Protein AF-A0A915LX62-F1 (afdb_monomer)

Mean predicted aligned error: 12.16 Å

Sequence (156 aa):
PQSHPFCRDCILGLASAAVGEIPLAKGGIGLRCMMTGCDNPILYSEIYKLLPENIQNKLEERMFEESIGMALPNLERCRKCNFAIQMEVDKKTNKVFDCPGCKAHEKKLNEAVVRKCPRCGVQFVKEKGCNHVTCRCGMTQCYLCRQTEIQHDHFC

Secondary structure (DSSP, 8-state):
-------HHHHHHHHHHHHHS--BPTTSSEEEPSSTT---EEEHHHHGGGS-HHHHHHHHHHHHHHHHHHHSTTEEE-TTT--EEE-SS-TTT------TTT-HHHHHHHHHH--B-TTT--B----SS-SEEE-TTS-EEETTT--BS--TT---

Radius of gyration: 25.58 Å; Cα contacts (8 Å, |Δi|>4): 173; chains: 1; bounding box: 57×25×65 Å

Nearest PDB structures (foldseek):
  7m4n-assembly2_B  TM=8.800E-01  e=9.667E-04  Homo sapiens
  7m4m-assembly2_B  TM=5.884E-01  e=2.346E-05  Homo sapiens
  7m4n-assembly1_A  TM=8.694E-01  e=1.101E-03  Homo sapiens
  7m4m-assembly1_A  TM=5.915E-01  e=4.219E-05  Homo sapiens
  7m4o-assembly1_A  TM=8.700E-01  e=1.856E-03  Homo sapiens

pLDDT: mean 84.39, std 7.66, range [55.62, 95.12]

Structure (mmCIF, N/CA/C/O backbone):
data_AF-A0A915LX62-F1
#
_entry.id   AF-A0A915LX62-F1
#
loop_
_atom_site.group_PDB
_atom_site.id
_atom_site.type_symbol
_atom_site.label_atom_id
_atom_site.label_alt_id
_atom_site.label_comp_id
_atom_site.label_asym_id
_atom_site.label_entity_id
_atom_site.label_seq_id
_atom_site.pdbx_PDB_ins_code
_atom_site.Cartn_x
_atom_site.Cartn_y
_atom_site.Cartn_z
_atom_site.occupancy
_atom_site.B_iso_or_equiv
_atom_site.auth_seq_id
_atom_site.auth_comp_id
_atom_site.auth_asym_id
_atom_site.auth_atom_id
_atom_site.pdbx_PDB_model_num
ATOM 1 N N . PRO A 1 1 ? 27.156 -7.750 -26.664 1.00 59.69 1 PRO A N 1
ATOM 2 C CA . PRO A 1 1 ? 25.873 -7.811 -25.917 1.00 59.69 1 PRO A CA 1
ATOM 3 C C . PRO A 1 1 ? 24.919 -8.812 -26.579 1.00 59.69 1 PRO A C 1
ATOM 5 O O . PRO A 1 1 ? 24.707 -8.714 -27.783 1.00 59.69 1 PRO A O 1
ATOM 8 N N . GLN A 1 2 ? 24.405 -9.798 -25.836 1.00 71.62 2 GLN A N 1
ATOM 9 C CA . GLN A 1 2 ? 23.372 -10.695 -26.369 1.00 71.62 2 GLN A CA 1
ATOM 10 C C . GLN A 1 2 ? 22.057 -9.916 -26.501 1.00 71.62 2 GLN A C 1
ATOM 12 O O . GLN A 1 2 ? 21.652 -9.231 -25.562 1.00 71.62 2 GLN A O 1
ATOM 17 N N . SER A 1 3 ? 21.442 -9.973 -27.683 1.00 80.12 3 SER A N 1
ATOM 18 C CA . SER A 1 3 ? 20.138 -9.364 -27.951 1.00 80.12 3 SER A CA 1
ATOM 19 C C . SER A 1 3 ? 19.043 -10.372 -27.615 1.00 80.12 3 SER A C 1
ATOM 21 O O . SER A 1 3 ? 19.075 -11.502 -28.102 1.00 80.12 3 SER A O 1
ATOM 23 N N . HIS A 1 4 ? 18.087 -9.967 -26.781 1.00 87.38 4 HIS A N 1
ATOM 24 C CA . HIS A 1 4 ? 16.933 -10.779 -26.401 1.00 87.38 4 HIS A CA 1
ATOM 25 C C . HIS A 1 4 ? 15.662 -10.122 -26.956 1.00 87.38 4 HIS A C 1
ATOM 27 O O . HIS A 1 4 ? 15.168 -9.167 -26.354 1.00 87.38 4 HIS A O 1
ATOM 33 N N . PRO A 1 5 ? 15.153 -10.565 -28.119 1.00 88.00 5 PRO A N 1
ATOM 34 C CA . PRO A 1 5 ? 13.949 -9.996 -28.708 1.00 88.00 5 PRO A CA 1
ATOM 35 C C . PRO A 1 5 ? 12.699 -10.474 -27.963 1.00 88.00 5 PRO A C 1
ATOM 37 O O . PRO A 1 5 ? 12.568 -11.648 -27.622 1.00 88.00 5 PRO A O 1
ATOM 40 N N . PHE A 1 6 ? 11.748 -9.564 -27.766 1.00 90.69 6 PHE A N 1
ATOM 41 C CA . PHE A 1 6 ? 10.454 -9.849 -27.150 1.00 90.69 6 PHE A CA 1
ATOM 42 C C . PHE A 1 6 ? 9.331 -9.315 -28.034 1.00 90.69 6 PHE A C 1
ATOM 44 O O . PHE A 1 6 ? 9.486 -8.282 -28.685 1.00 90.69 6 PHE A O 1
ATOM 51 N N . CYS A 1 7 ? 8.188 -10.004 -28.061 1.00 92.88 7 CYS A N 1
ATOM 52 C CA . CYS A 1 7 ? 7.030 -9.504 -28.793 1.00 92.88 7 CYS A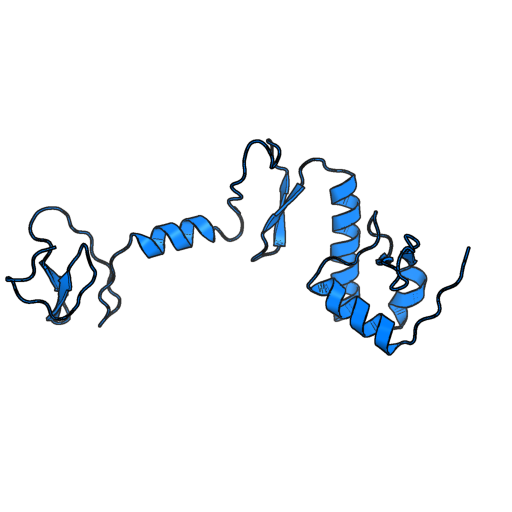 CA 1
ATOM 53 C C . CYS A 1 7 ? 6.385 -8.316 -28.062 1.00 92.88 7 CYS A C 1
ATOM 55 O O . CYS A 1 7 ? 6.577 -8.113 -26.858 1.00 92.88 7 CYS A O 1
ATOM 57 N N . ARG A 1 8 ? 5.574 -7.549 -28.797 1.00 90.12 8 ARG A N 1
ATOM 58 C CA . ARG A 1 8 ? 4.857 -6.383 -28.267 1.00 90.12 8 ARG A CA 1
ATOM 59 C C . ARG A 1 8 ? 4.011 -6.728 -27.041 1.00 90.12 8 ARG A C 1
ATOM 61 O O . ARG A 1 8 ? 4.036 -5.982 -26.068 1.00 90.12 8 ARG A O 1
ATOM 68 N N . ASP A 1 9 ? 3.314 -7.858 -27.070 1.00 91.94 9 ASP A N 1
ATOM 69 C CA . ASP A 1 9 ? 2.417 -8.258 -25.984 1.00 91.94 9 ASP A CA 1
ATOM 70 C C . ASP A 1 9 ? 3.189 -8.634 -24.715 1.00 91.94 9 ASP A C 1
ATOM 72 O O . ASP A 1 9 ? 2.777 -8.264 -23.618 1.00 91.94 9 ASP A O 1
ATOM 76 N N . CYS A 1 10 ? 4.358 -9.269 -24.848 1.00 91.00 10 CYS A N 1
ATOM 77 C CA . CYS A 1 10 ? 5.240 -9.533 -23.711 1.00 91.00 10 CYS A CA 1
ATOM 78 C C . CYS A 1 10 ? 5.770 -8.233 -23.094 1.00 91.00 10 CYS A C 1
ATOM 80 O O . CYS A 1 10 ? 5.777 -8.100 -21.872 1.00 91.00 10 CYS A O 1
ATOM 82 N N . ILE A 1 11 ? 6.172 -7.256 -23.917 1.00 91.19 11 ILE A N 1
ATOM 83 C CA . ILE A 1 11 ? 6.621 -5.943 -23.427 1.00 91.19 11 ILE A CA 1
ATOM 84 C C . ILE A 1 11 ? 5.480 -5.195 -22.732 1.00 91.19 11 ILE A C 1
ATOM 86 O O . ILE A 1 11 ? 5.683 -4.649 -21.651 1.00 91.19 11 ILE A O 1
ATOM 90 N N . LEU A 1 12 ? 4.274 -5.205 -23.305 1.00 89.81 12 LEU A N 1
ATOM 91 C CA . LEU A 1 12 ? 3.092 -4.581 -22.705 1.00 89.81 12 LEU A CA 1
ATOM 92 C C . LEU A 1 12 ? 2.684 -5.250 -21.393 1.00 89.81 12 LEU A C 1
ATOM 94 O O . LEU A 1 12 ? 2.374 -4.554 -20.424 1.00 89.81 12 LEU A O 1
ATOM 98 N N . GLY A 1 13 ? 2.699 -6.582 -21.345 1.00 88.62 13 GLY A N 1
ATOM 99 C CA . GLY A 1 13 ? 2.420 -7.351 -20.136 1.00 88.62 13 GLY A CA 1
ATOM 100 C C . GLY A 1 13 ? 3.433 -7.048 -19.036 1.00 88.62 13 GLY A C 1
ATOM 101 O O . GLY A 1 13 ? 3.041 -6.753 -17.908 1.00 88.62 13 GLY A O 1
ATOM 102 N N . LEU A 1 14 ? 4.724 -7.019 -19.379 1.00 87.81 14 LEU A N 1
ATOM 103 C CA . LEU A 1 14 ? 5.791 -6.669 -18.444 1.00 87.81 14 LEU A CA 1
ATOM 104 C C . LEU A 1 14 ? 5.667 -5.224 -17.952 1.00 87.81 14 LEU A C 1
ATOM 106 O O . LEU A 1 14 ? 5.747 -4.988 -16.752 1.00 87.81 14 LEU A O 1
ATOM 110 N N . ALA A 1 15 ? 5.428 -4.269 -18.853 1.00 87.25 15 ALA A N 1
ATOM 111 C CA . ALA A 1 15 ? 5.224 -2.861 -18.522 1.00 87.25 15 ALA A CA 1
ATOM 112 C C . ALA A 1 15 ? 4.008 -2.660 -17.604 1.00 87.25 15 ALA A C 1
ATOM 114 O O . ALA A 1 15 ? 4.080 -1.921 -16.626 1.00 87.25 15 ALA A O 1
ATOM 115 N N . SER A 1 16 ? 2.908 -3.367 -17.874 1.00 84.19 16 SER A N 1
ATOM 116 C CA . SER A 1 16 ? 1.692 -3.322 -17.055 1.00 84.19 16 SER A CA 1
ATOM 117 C C . SER A 1 16 ? 1.914 -3.944 -15.675 1.00 84.19 16 SER A C 1
ATOM 119 O O . SER A 1 16 ? 1.497 -3.375 -14.668 1.00 84.19 16 SER A O 1
ATOM 121 N N . ALA A 1 17 ? 2.618 -5.078 -15.601 1.00 79.81 17 ALA A N 1
ATOM 122 C CA . ALA A 1 17 ? 3.006 -5.697 -14.334 1.00 79.81 17 ALA A CA 1
ATOM 123 C C . ALA A 1 17 ? 3.969 -4.798 -13.542 1.00 79.81 17 ALA A C 1
ATOM 125 O O . ALA A 1 17 ? 3.838 -4.664 -12.326 1.00 79.81 17 ALA A O 1
ATOM 126 N N . ALA A 1 18 ? 4.871 -4.104 -14.236 1.00 71.88 18 ALA A N 1
ATOM 127 C CA . ALA A 1 18 ? 5.805 -3.142 -13.666 1.00 71.88 18 ALA A CA 1
ATOM 128 C C . ALA A 1 18 ? 5.152 -1.854 -13.158 1.00 71.88 18 ALA A C 1
ATOM 130 O O . ALA A 1 18 ? 5.841 -1.033 -12.567 1.00 71.88 18 ALA A O 1
ATOM 131 N N . VAL A 1 19 ? 3.838 -1.676 -13.325 1.00 67.81 19 VAL A N 1
ATOM 132 C CA . VAL A 1 19 ? 3.074 -0.648 -12.608 1.00 67.81 19 VAL A CA 1
ATOM 133 C C . VAL A 1 19 ? 2.722 -1.116 -11.189 1.00 67.81 19 VAL A C 1
ATOM 135 O O . VAL A 1 19 ? 2.749 -0.300 -10.271 1.00 67.81 19 VAL A O 1
ATOM 138 N N . GLY A 1 20 ? 2.457 -2.412 -10.979 1.00 62.62 20 GLY A N 1
ATOM 139 C CA . GLY A 1 20 ? 2.039 -2.980 -9.685 1.00 62.62 20 GLY A CA 1
ATOM 140 C C . GLY A 1 20 ? 3.148 -3.656 -8.869 1.00 62.62 20 GLY A C 1
ATOM 141 O O . GLY A 1 20 ? 3.138 -3.580 -7.644 1.00 62.62 20 GLY A O 1
ATOM 142 N N . GLU A 1 21 ? 4.127 -4.278 -9.528 1.00 58.22 21 GLU A N 1
ATOM 143 C CA . GLU A 1 21 ? 5.245 -4.998 -8.901 1.00 58.22 21 GLU A CA 1
ATOM 144 C C . GLU A 1 21 ? 6.603 -4.515 -9.436 1.00 58.22 21 GLU A C 1
ATOM 146 O O . GLU A 1 21 ? 6.669 -3.623 -10.281 1.00 58.22 21 GLU A O 1
ATOM 151 N N . ILE A 1 22 ? 7.709 -5.030 -8.888 1.00 55.62 22 ILE A N 1
ATOM 152 C CA . ILE A 1 22 ? 9.081 -4.507 -9.025 1.00 55.62 22 ILE A CA 1
ATOM 153 C C . ILE A 1 22 ? 9.914 -5.288 -10.071 1.00 55.62 22 ILE A C 1
ATOM 155 O O . ILE A 1 22 ? 10.836 -6.009 -9.688 1.00 55.62 22 ILE A O 1
ATOM 159 N N . PRO A 1 23 ? 9.695 -5.164 -11.392 1.00 61.12 23 PRO A N 1
ATOM 160 C CA . PRO A 1 23 ? 10.714 -5.557 -12.355 1.00 61.12 23 PRO A CA 1
ATOM 161 C C . PRO A 1 23 ? 11.229 -4.337 -13.128 1.00 61.12 23 PRO A C 1
ATOM 163 O O . PRO A 1 23 ? 11.334 -4.371 -14.353 1.00 61.12 23 PRO A O 1
ATOM 166 N N . LEU A 1 24 ? 11.579 -3.256 -12.424 1.00 74.81 24 LEU A N 1
ATOM 167 C CA . LEU A 1 24 ? 12.418 -2.212 -13.012 1.00 74.81 24 LEU A CA 1
ATOM 168 C C . LEU A 1 24 ? 13.880 -2.667 -13.025 1.00 74.81 24 LEU A C 1
ATOM 170 O O . LEU A 1 24 ? 14.338 -3.415 -12.150 1.00 74.81 24 LEU A O 1
ATOM 174 N N . ALA A 1 25 ? 14.604 -2.248 -14.059 1.00 75.00 25 ALA A N 1
ATOM 175 C CA . ALA A 1 25 ? 16.049 -2.375 -14.084 1.00 75.00 25 ALA A CA 1
ATOM 176 C C . ALA A 1 25 ? 16.668 -1.446 -13.030 1.00 75.00 25 ALA A C 1
ATOM 178 O O . ALA A 1 25 ? 16.128 -0.378 -12.730 1.00 75.00 25 ALA A O 1
ATOM 179 N N . LYS A 1 26 ? 17.822 -1.846 -12.485 1.00 70.94 26 LYS A N 1
ATOM 180 C CA . LYS A 1 26 ? 18.577 -1.008 -11.542 1.00 70.94 26 LYS A CA 1
ATOM 181 C C . LYS A 1 26 ? 18.835 0.368 -12.167 1.00 70.94 26 LYS A C 1
ATOM 183 O O . LYS A 1 26 ? 19.177 0.453 -13.345 1.00 70.94 26 LYS A O 1
ATOM 188 N N . GLY A 1 27 ? 18.670 1.426 -11.380 1.00 69.75 27 GLY A N 1
ATOM 189 C CA . GLY A 1 27 ? 18.886 2.806 -11.826 1.00 69.75 27 GLY A CA 1
ATOM 190 C C . GLY A 1 27 ? 17.713 3.439 -12.561 1.00 69.75 27 GLY A C 1
ATOM 191 O O . GLY A 1 27 ? 17.855 4.566 -13.021 1.00 69.75 27 GLY A O 1
ATOM 192 N N . GLY A 1 28 ? 1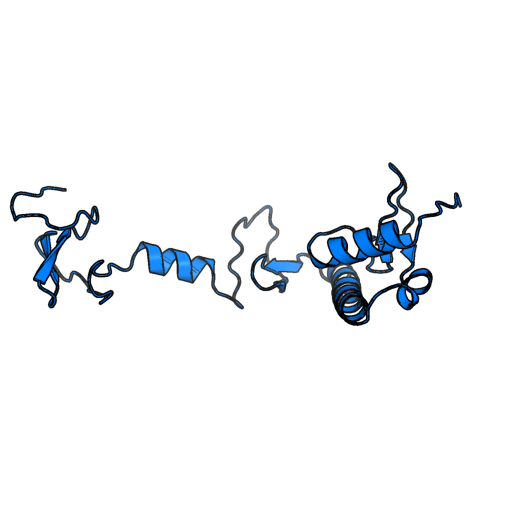6.572 2.753 -12.681 1.00 78.44 28 GLY A N 1
ATOM 193 C CA . GLY A 1 28 ? 15.366 3.359 -13.248 1.00 78.44 28 GLY A CA 1
ATOM 194 C C . GLY A 1 28 ? 15.494 3.707 -14.732 1.00 78.44 28 GLY A C 1
ATOM 195 O O . GLY A 1 28 ? 14.889 4.661 -15.192 1.00 78.44 28 GLY A O 1
ATOM 196 N N . ILE A 1 29 ? 16.291 2.956 -15.495 1.00 85.12 29 ILE A N 1
ATOM 197 C CA . ILE A 1 29 ? 16.552 3.219 -16.926 1.00 85.12 29 ILE A CA 1
ATOM 198 C C . ILE A 1 29 ? 15.626 2.443 -17.879 1.00 85.12 29 ILE A C 1
ATOM 200 O O . ILE A 1 29 ? 15.651 2.645 -19.095 1.00 85.12 29 ILE A O 1
ATOM 204 N N . GLY A 1 30 ? 14.801 1.544 -17.342 1.00 88.19 30 GLY A N 1
ATOM 205 C CA . GLY A 1 30 ? 13.884 0.721 -18.121 1.00 88.19 30 GLY A CA 1
ATOM 206 C C . GLY A 1 30 ? 13.407 -0.518 -17.366 1.00 88.19 30 GLY A C 1
ATOM 207 O O . GLY A 1 30 ? 13.470 -0.581 -16.136 1.00 88.19 30 GLY A O 1
ATOM 208 N N . LEU A 1 31 ? 12.933 -1.517 -18.107 1.00 88.94 31 LEU A N 1
ATOM 209 C CA . LEU A 1 31 ? 12.418 -2.774 -17.556 1.00 88.94 31 LEU A CA 1
ATOM 210 C C . LEU A 1 31 ? 13.541 -3.809 -17.408 1.00 88.94 31 LEU A C 1
ATOM 212 O O . LEU A 1 31 ? 14.525 -3.789 -18.149 1.00 88.94 31 LEU A O 1
ATOM 216 N N . ARG A 1 32 ? 13.396 -4.752 -16.473 1.00 87.62 32 ARG A N 1
ATOM 217 C CA . ARG A 1 32 ? 14.320 -5.893 -16.367 1.00 87.62 32 ARG A CA 1
ATOM 218 C C . ARG A 1 32 ? 14.145 -6.838 -17.563 1.00 87.62 32 ARG A C 1
ATOM 220 O O . ARG A 1 32 ? 13.014 -7.145 -17.937 1.00 87.62 32 ARG A O 1
ATOM 227 N N . CYS A 1 33 ? 15.245 -7.340 -18.133 1.00 88.69 33 CYS A N 1
ATOM 228 C CA . CYS A 1 33 ? 15.175 -8.381 -19.158 1.00 88.69 33 CYS A CA 1
ATOM 229 C C . CYS A 1 33 ? 14.456 -9.632 -18.627 1.00 88.69 33 CYS A C 1
ATOM 231 O O . CYS A 1 33 ? 14.683 -10.066 -17.499 1.00 88.69 33 CYS A O 1
ATOM 233 N N . MET A 1 34 ? 13.596 -10.224 -19.458 1.00 88.25 34 MET A N 1
ATOM 234 C CA . MET A 1 34 ? 12.853 -11.440 -19.108 1.00 88.25 34 MET A CA 1
ATOM 235 C C . MET A 1 34 ? 13.690 -12.721 -19.255 1.00 88.25 34 MET A C 1
ATOM 237 O O . MET A 1 34 ? 13.254 -13.784 -18.824 1.00 88.25 34 MET A O 1
ATOM 241 N N . MET A 1 35 ? 14.882 -12.644 -19.858 1.00 88.12 35 MET A N 1
ATOM 242 C CA . MET A 1 35 ? 15.780 -13.792 -19.978 1.00 88.12 35 MET A CA 1
ATOM 243 C C . MET A 1 35 ? 16.418 -14.109 -18.621 1.00 88.12 35 MET A C 1
ATOM 245 O O . MET A 1 35 ? 16.996 -13.238 -17.966 1.00 88.12 35 MET A O 1
ATOM 249 N N . THR A 1 36 ? 16.356 -15.373 -18.209 1.00 84.69 36 THR A N 1
ATOM 250 C CA . THR A 1 36 ? 16.948 -15.840 -16.950 1.00 84.69 36 THR A CA 1
ATOM 251 C C . THR A 1 36 ? 18.457 -15.598 -16.928 1.00 84.69 36 THR A C 1
ATOM 253 O O . THR A 1 36 ? 19.164 -16.028 -17.836 1.00 84.69 36 THR A O 1
ATOM 256 N N . GLY A 1 37 ? 18.952 -14.932 -15.882 1.00 82.12 37 GLY A N 1
ATOM 257 C CA . GLY A 1 37 ? 20.379 -14.630 -15.721 1.00 82.12 37 GLY A CA 1
ATOM 258 C C . GLY A 1 37 ? 20.884 -13.435 -16.538 1.00 82.12 37 GLY A C 1
ATOM 259 O O . GLY A 1 37 ? 22.092 -13.227 -16.607 1.00 82.12 37 GLY A O 1
ATOM 260 N N . CYS A 1 38 ? 19.993 -12.648 -17.155 1.00 84.56 38 CYS A N 1
ATOM 261 C CA . CYS A 1 38 ? 20.361 -11.419 -17.852 1.00 84.56 38 CYS A CA 1
ATOM 262 C C . CYS A 1 38 ? 20.058 -10.175 -17.003 1.00 84.56 38 CYS A C 1
ATOM 264 O O . CYS A 1 38 ? 18.903 -9.903 -16.682 1.00 84.56 38 CYS A O 1
ATOM 266 N N . ASP A 1 39 ? 21.093 -9.385 -16.710 1.00 81.56 39 ASP A N 1
ATOM 267 C CA . ASP A 1 39 ? 20.970 -8.109 -15.989 1.00 81.56 39 ASP A CA 1
ATOM 268 C C . ASP A 1 39 ? 20.819 -6.890 -16.916 1.00 81.56 39 ASP A C 1
ATOM 270 O O . ASP A 1 39 ? 20.657 -5.766 -16.439 1.00 81.56 39 ASP A O 1
ATOM 274 N N . ASN A 1 40 ? 20.864 -7.086 -18.240 1.00 85.62 40 ASN A N 1
ATOM 275 C CA . ASN A 1 40 ? 20.722 -5.976 -19.179 1.00 85.62 40 ASN A CA 1
ATOM 276 C C . ASN A 1 40 ? 19.297 -5.399 -19.110 1.00 85.62 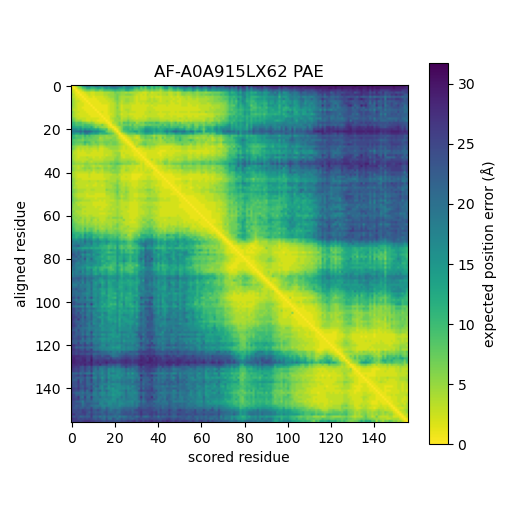40 ASN A C 1
ATOM 278 O O . ASN A 1 40 ? 18.327 -6.160 -19.097 1.00 85.62 40 ASN A O 1
ATOM 282 N N . PRO A 1 41 ? 19.137 -4.069 -19.087 1.00 86.75 41 PRO A N 1
ATOM 283 C CA . PRO A 1 41 ? 17.825 -3.440 -19.144 1.00 86.75 41 PRO A CA 1
ATOM 284 C C . PRO A 1 41 ? 17.224 -3.553 -20.551 1.00 86.75 41 PRO A C 1
ATOM 286 O O . PRO A 1 41 ? 17.937 -3.500 -21.551 1.00 86.75 41 PRO A O 1
ATOM 289 N N . ILE A 1 42 ? 15.898 -3.627 -20.621 1.00 90.38 42 ILE A N 1
ATOM 290 C CA . ILE A 1 42 ? 15.139 -3.212 -21.803 1.00 90.38 42 ILE A CA 1
ATOM 291 C C . ILE A 1 42 ? 14.929 -1.705 -21.647 1.00 90.38 42 ILE A C 1
ATOM 293 O O . ILE A 1 42 ? 14.225 -1.281 -20.725 1.00 90.38 42 ILE A O 1
ATOM 297 N N . LEU A 1 43 ? 15.578 -0.896 -22.485 1.00 89.88 43 LEU A N 1
ATOM 298 C CA . LEU A 1 43 ? 15.614 0.554 -22.296 1.00 89.88 43 LEU A CA 1
ATOM 299 C C . LEU A 1 43 ? 14.244 1.174 -22.564 1.00 89.88 43 LEU A C 1
ATOM 301 O O . LEU A 1 43 ? 13.595 0.877 -23.566 1.00 89.88 43 LEU A O 1
ATOM 305 N N . TYR A 1 44 ? 13.817 2.093 -21.696 1.00 90.56 44 TYR A N 1
ATOM 306 C CA . TYR A 1 44 ? 12.530 2.770 -21.874 1.00 90.56 44 TYR A CA 1
ATOM 307 C C . TYR A 1 44 ? 12.453 3.539 -23.201 1.00 90.56 44 TYR A C 1
ATOM 309 O O . TYR A 1 44 ? 11.434 3.492 -23.889 1.00 90.56 44 TYR A O 1
ATOM 317 N N . SER A 1 45 ? 13.562 4.160 -23.617 1.00 89.69 45 SER A N 1
ATOM 318 C 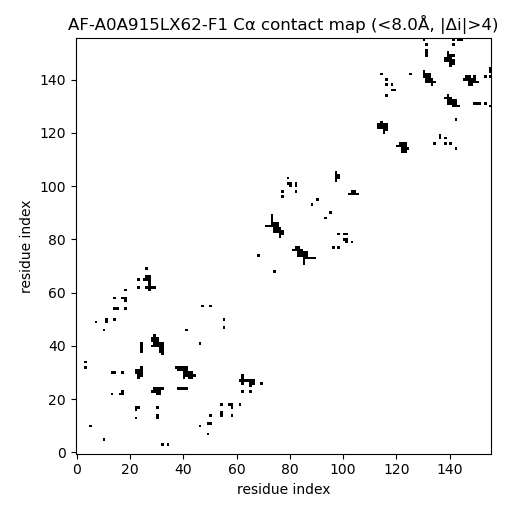CA . SER A 1 45 ? 13.685 4.870 -24.897 1.00 89.69 45 SER A CA 1
ATOM 319 C C . SER A 1 45 ? 13.386 3.997 -26.122 1.00 89.69 45 SER A C 1
ATOM 321 O O . SER A 1 45 ? 12.980 4.524 -27.157 1.00 89.69 45 SER A O 1
ATOM 323 N N . GLU A 1 46 ? 13.546 2.677 -26.012 1.00 88.69 46 GLU A N 1
ATOM 324 C CA . GLU A 1 46 ? 13.291 1.724 -27.095 1.00 88.69 46 GLU A CA 1
ATOM 325 C C . GLU A 1 46 ? 11.824 1.279 -27.146 1.00 88.69 46 GLU A C 1
ATOM 327 O O . GLU A 1 46 ? 11.313 0.957 -28.218 1.00 88.69 46 GLU A O 1
ATOM 332 N N . ILE A 1 47 ? 11.130 1.279 -26.002 1.00 90.62 47 ILE A N 1
ATOM 333 C CA . ILE A 1 47 ? 9.794 0.680 -25.874 1.00 90.62 47 ILE A CA 1
ATOM 334 C C . ILE A 1 47 ? 8.663 1.686 -25.643 1.00 90.62 47 ILE A C 1
ATOM 336 O O . ILE A 1 47 ? 7.513 1.320 -25.873 1.00 90.62 47 ILE A O 1
ATOM 340 N N . TYR A 1 48 ? 8.938 2.931 -25.230 1.00 89.06 48 TYR A N 1
ATOM 341 C CA . TYR A 1 48 ? 7.903 3.879 -24.777 1.00 89.06 48 TYR A CA 1
ATOM 342 C C . TYR A 1 48 ? 6.775 4.091 -25.799 1.00 89.06 48 TYR A C 1
ATOM 344 O O . TYR A 1 48 ? 5.602 4.082 -25.438 1.00 89.06 48 TYR A O 1
ATOM 352 N N . LYS A 1 49 ? 7.107 4.161 -27.097 1.00 91.94 49 LYS A N 1
ATOM 353 C CA . LYS A 1 49 ? 6.132 4.330 -28.193 1.00 91.94 49 LYS A CA 1
ATOM 354 C C . LYS A 1 49 ? 5.142 3.172 -28.327 1.00 91.94 49 LYS A C 1
ATOM 356 O O . LYS A 1 49 ? 4.099 3.331 -28.953 1.00 91.94 49 LYS A O 1
ATOM 361 N N . LEU A 1 50 ? 5.479 1.996 -27.800 1.00 88.69 50 LEU A N 1
ATOM 362 C CA . LEU A 1 50 ? 4.621 0.813 -27.845 1.00 88.69 50 LEU A CA 1
ATOM 363 C C . LEU A 1 50 ? 3.587 0.810 -26.715 1.00 88.69 50 LEU A C 1
ATOM 365 O O . LEU A 1 50 ? 2.615 0.056 -26.804 1.00 88.69 50 LEU A O 1
ATOM 369 N N . LEU A 1 51 ? 3.806 1.620 -25.674 1.00 90.19 51 LEU A N 1
ATOM 370 C CA . LEU A 1 51 ? 3.045 1.614 -24.432 1.00 90.19 51 LEU A CA 1
ATOM 371 C C . LEU A 1 51 ? 1.902 2.643 -24.466 1.00 90.19 51 LEU A C 1
ATOM 373 O O . LEU A 1 51 ? 2.083 3.747 -24.974 1.00 90.19 51 LEU A O 1
ATOM 377 N N . PRO A 1 52 ? 0.738 2.329 -23.881 1.00 90.75 52 PRO A N 1
ATOM 378 C CA . PRO A 1 52 ? -0.311 3.305 -23.591 1.00 90.75 52 PRO A CA 1
ATOM 379 C C . PRO A 1 52 ? 0.165 4.459 -22.690 1.00 90.75 52 PRO A C 1
ATOM 381 O O . PRO A 1 52 ? 0.957 4.243 -21.772 1.00 90.75 52 PRO A O 1
ATOM 384 N N . GLU A 1 53 ? -0.373 5.664 -22.887 1.00 90.81 53 GLU A N 1
ATOM 385 C CA . GLU A 1 53 ? -0.003 6.884 -22.140 1.00 90.81 53 GLU A CA 1
ATOM 386 C C . GLU A 1 53 ? -0.160 6.732 -20.615 1.00 90.81 53 GLU A C 1
ATOM 388 O O . GLU A 1 53 ? 0.698 7.142 -19.835 1.00 90.81 53 GLU A O 1
ATOM 393 N N . ASN A 1 54 ? -1.209 6.038 -20.164 1.00 86.88 54 ASN A N 1
ATOM 394 C CA . ASN A 1 54 ? -1.424 5.756 -18.743 1.00 86.88 54 ASN A CA 1
ATOM 395 C C . ASN A 1 54 ? -0.341 4.851 -18.128 1.00 86.88 54 ASN A C 1
ATOM 397 O O . ASN A 1 54 ? -0.151 4.882 -16.913 1.00 86.88 54 ASN A O 1
ATOM 401 N N . ILE A 1 55 ? 0.322 4.016 -18.934 1.00 87.81 55 ILE A N 1
ATOM 402 C CA . ILE A 1 55 ? 1.435 3.162 -18.503 1.00 87.81 55 ILE A CA 1
ATOM 403 C C . ILE A 1 55 ? 2.745 3.946 -18.566 1.00 87.81 55 ILE A C 1
ATOM 405 O O . ILE A 1 55 ? 3.535 3.834 -17.635 1.00 87.81 55 ILE A O 1
ATOM 409 N N . GLN A 1 56 ? 2.944 4.764 -19.605 1.00 89.75 56 GLN A N 1
ATOM 410 C CA . GLN A 1 56 ? 4.109 5.648 -19.733 1.00 89.75 56 GLN A CA 1
ATOM 411 C C . GLN A 1 56 ? 4.263 6.539 -18.497 1.00 89.75 56 GLN A C 1
ATOM 413 O O . GLN A 1 56 ? 5.263 6.425 -17.794 1.00 89.75 56 GLN A O 1
ATOM 418 N N . ASN A 1 57 ? 3.222 7.303 -18.147 1.00 87.81 57 ASN A N 1
ATOM 419 C CA . ASN A 1 57 ? 3.250 8.216 -16.998 1.00 87.81 57 ASN A CA 1
ATOM 420 C C . ASN A 1 57 ? 3.620 7.501 -15.686 1.00 87.81 57 ASN A C 1
ATOM 422 O O . ASN A 1 57 ? 4.413 8.002 -14.894 1.00 87.81 57 ASN A O 1
ATOM 426 N N . LYS A 1 58 ? 3.079 6.296 -15.468 1.00 85.88 58 LYS A N 1
ATOM 427 C CA . LYS A 1 58 ? 3.360 5.505 -14.261 1.00 85.88 58 LYS A CA 1
ATOM 428 C C . LYS A 1 58 ? 4.761 4.897 -14.262 1.00 85.88 58 LYS A C 1
ATOM 430 O O . LYS A 1 58 ? 5.371 4.785 -13.203 1.00 85.88 58 LYS A O 1
ATOM 435 N N . LEU A 1 59 ? 5.259 4.455 -15.416 1.00 86.12 59 LEU A N 1
ATOM 436 C CA . LEU A 1 59 ? 6.618 3.930 -15.527 1.00 86.12 59 LEU A CA 1
ATOM 437 C C . LEU A 1 59 ? 7.651 5.032 -15.346 1.00 86.12 59 LEU A C 1
ATOM 439 O O . LEU A 1 59 ? 8.620 4.805 -14.635 1.00 86.12 59 LEU A O 1
ATOM 443 N N . GLU A 1 60 ? 7.432 6.208 -15.928 1.00 87.56 60 GLU A N 1
ATOM 444 C CA . GLU A 1 60 ? 8.309 7.368 -15.759 1.00 87.56 60 GLU A CA 1
ATOM 445 C C . GLU A 1 60 ? 8.380 7.809 -14.300 1.00 87.56 60 GLU A C 1
ATOM 447 O O . GLU A 1 60 ? 9.481 7.974 -13.774 1.00 87.56 60 GLU A O 1
ATOM 452 N N . GLU A 1 61 ? 7.230 7.903 -13.621 1.00 83.31 61 GLU A N 1
ATOM 453 C CA . GLU A 1 61 ? 7.172 8.160 -12.180 1.00 83.31 61 GLU A CA 1
ATOM 454 C C . GLU A 1 61 ? 8.028 7.135 -11.425 1.00 83.31 61 GLU A C 1
ATOM 456 O O . GLU A 1 61 ? 8.966 7.506 -10.724 1.00 83.31 61 GLU A O 1
ATOM 461 N N . ARG A 1 62 ? 7.809 5.834 -11.645 1.00 80.12 62 ARG A N 1
ATOM 462 C CA . ARG A 1 62 ? 8.566 4.785 -10.944 1.00 80.12 62 ARG A CA 1
ATOM 463 C C . 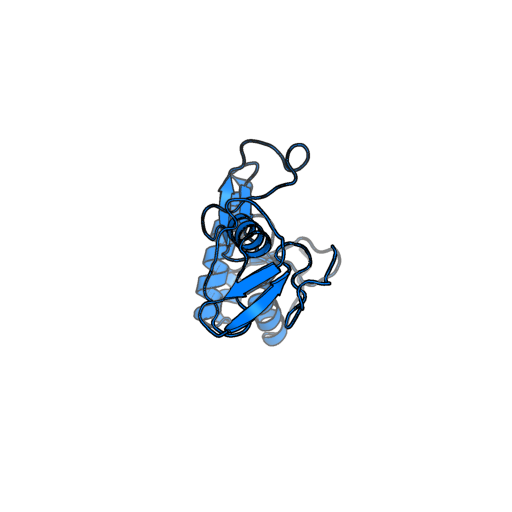ARG A 1 62 ? 10.054 4.731 -11.312 1.00 80.12 62 ARG A C 1
ATOM 465 O O . ARG A 1 62 ? 10.883 4.395 -10.472 1.00 80.12 62 ARG A O 1
ATOM 472 N N . MET A 1 63 ? 10.415 5.029 -12.554 1.00 83.31 63 MET A N 1
ATOM 473 C CA . MET A 1 63 ? 11.803 5.093 -13.016 1.00 83.31 63 MET A CA 1
ATOM 474 C C . MET A 1 63 ? 12.550 6.240 -12.338 1.00 83.31 63 MET A C 1
ATOM 476 O O . MET A 1 63 ? 13.650 6.047 -11.816 1.00 83.31 63 MET A O 1
ATOM 480 N N . PHE A 1 64 ? 11.922 7.414 -12.284 1.00 81.00 64 PHE A N 1
ATOM 481 C CA . PHE A 1 64 ? 12.437 8.552 -11.537 1.00 81.00 64 PHE A CA 1
ATOM 482 C C . PHE A 1 64 ? 12.599 8.202 -10.053 1.00 81.00 64 PHE A C 1
ATOM 484 O O . PHE A 1 64 ? 13.648 8.458 -9.461 1.00 81.00 64 PHE A O 1
ATOM 491 N N . GLU A 1 65 ? 11.621 7.516 -9.468 1.00 73.50 65 GLU A N 1
ATOM 492 C CA . GLU A 1 65 ? 11.693 7.040 -8.088 1.00 73.50 65 GLU A CA 1
ATOM 493 C C . GLU A 1 65 ? 12.854 6.070 -7.823 1.00 73.50 65 GLU A C 1
ATOM 495 O O . GLU A 1 65 ? 13.536 6.226 -6.813 1.00 73.50 65 GLU A O 1
ATOM 500 N N . GLU A 1 66 ? 13.103 5.091 -8.697 1.00 75.38 66 GLU A N 1
ATOM 501 C CA . GLU A 1 66 ? 14.250 4.174 -8.581 1.00 75.38 66 GLU A CA 1
ATOM 502 C C . GLU A 1 66 ? 15.583 4.924 -8.677 1.00 75.38 66 GLU A C 1
ATOM 504 O O . GLU A 1 66 ? 16.513 4.646 -7.916 1.00 75.38 66 GLU A O 1
ATOM 509 N N . SER A 1 67 ? 15.667 5.917 -9.569 1.00 78.56 67 SER A N 1
ATOM 510 C CA . SER A 1 67 ? 16.858 6.763 -9.682 1.00 78.56 67 SER A CA 1
ATOM 511 C C . SER A 1 67 ? 17.124 7.544 -8.385 1.00 78.56 67 SER A C 1
ATOM 513 O O . SER A 1 67 ? 18.260 7.590 -7.911 1.00 78.56 67 SER A O 1
ATOM 515 N N . ILE A 1 68 ? 16.067 8.062 -7.745 1.00 75.81 68 ILE A N 1
ATOM 516 C CA . ILE A 1 68 ? 16.146 8.731 -6.440 1.00 75.81 68 ILE A CA 1
ATOM 517 C C . ILE A 1 68 ? 16.490 7.736 -5.329 1.00 75.81 68 ILE A C 1
ATOM 519 O O . ILE A 1 68 ? 17.317 8.045 -4.475 1.00 75.81 68 ILE A O 1
ATOM 523 N N . GLY A 1 69 ? 15.890 6.545 -5.322 1.00 71.62 69 GLY A N 1
ATOM 524 C CA . GLY A 1 69 ? 16.150 5.514 -4.314 1.00 71.62 69 GLY A CA 1
ATOM 525 C C . GLY A 1 69 ? 17.601 5.034 -4.308 1.00 71.62 69 GLY A C 1
ATOM 526 O O . GLY A 1 69 ? 18.121 4.667 -3.260 1.00 71.62 69 GLY A O 1
ATOM 527 N N . MET A 1 70 ? 18.287 5.091 -5.452 1.00 70.88 70 MET A N 1
ATOM 528 C CA . MET A 1 70 ? 19.730 4.842 -5.514 1.00 70.88 70 MET A CA 1
ATOM 529 C C . MET A 1 70 ? 20.573 5.999 -4.966 1.00 70.88 70 MET A C 1
ATOM 531 O O . MET A 1 70 ? 21.683 5.762 -4.493 1.00 70.88 70 MET A O 1
ATOM 535 N N . ALA A 1 71 ? 20.065 7.231 -5.022 1.00 76.81 71 ALA A N 1
ATOM 536 C CA . ALA A 1 71 ? 20.739 8.414 -4.492 1.00 76.81 71 ALA A CA 1
ATOM 537 C C . ALA A 1 71 ? 20.486 8.628 -2.986 1.00 76.81 71 ALA A C 1
ATOM 539 O O . ALA A 1 71 ? 21.328 9.211 -2.303 1.00 76.81 71 ALA A O 1
ATOM 540 N N . LEU A 1 72 ? 19.346 8.162 -2.462 1.00 73.88 72 LEU A N 1
ATOM 541 C CA . LEU A 1 72 ? 18.944 8.330 -1.064 1.00 73.88 72 LEU A CA 1
ATOM 542 C C . LEU A 1 72 ? 19.054 7.008 -0.283 1.00 73.88 72 LEU A C 1
ATOM 544 O O . LEU A 1 72 ? 18.262 6.092 -0.518 1.00 73.88 72 LEU A O 1
ATOM 548 N N . PRO A 1 73 ? 19.972 6.892 0.694 1.00 77.69 73 PRO A N 1
ATOM 549 C CA . PRO A 1 73 ? 20.036 5.710 1.545 1.00 77.69 73 PRO A CA 1
ATOM 550 C C . PRO A 1 73 ? 18.782 5.607 2.422 1.00 77.69 73 PRO A C 1
ATOM 552 O O . PRO A 1 73 ? 18.253 6.618 2.885 1.00 77.69 73 PRO A O 1
ATOM 555 N N . ASN A 1 74 ? 18.341 4.375 2.696 1.00 78.69 74 ASN A N 1
ATOM 556 C CA . ASN A 1 74 ? 17.239 4.062 3.617 1.00 78.69 74 ASN A CA 1
ATOM 557 C C . ASN A 1 74 ? 15.870 4.662 3.241 1.00 78.69 74 ASN A C 1
ATOM 559 O O . ASN A 1 74 ? 15.055 4.973 4.110 1.00 78.69 74 ASN A O 1
ATOM 563 N N . LEU A 1 75 ? 15.588 4.797 1.942 1.00 82.00 75 LEU A N 1
ATOM 564 C CA . LEU A 1 75 ? 14.260 5.157 1.447 1.00 82.00 75 LEU A CA 1
ATOM 565 C C . LEU A 1 75 ? 13.273 3.986 1.608 1.00 82.00 75 LEU A C 1
ATOM 567 O O . LEU A 1 75 ? 13.480 2.897 1.073 1.00 82.00 75 LEU A O 1
ATOM 571 N N . GLU A 1 76 ? 12.159 4.230 2.293 1.00 82.44 76 GLU A N 1
ATOM 572 C CA . GLU A 1 76 ? 11.073 3.270 2.489 1.00 82.44 76 GLU A CA 1
ATOM 573 C C . GLU A 1 76 ? 9.757 3.761 1.893 1.00 82.44 76 GLU A C 1
ATOM 575 O O . GLU A 1 76 ? 9.480 4.960 1.839 1.00 82.44 76 GLU A O 1
ATOM 580 N N . ARG A 1 77 ? 8.909 2.815 1.467 1.00 78.81 77 ARG A N 1
ATOM 581 C CA . ARG A 1 77 ? 7.622 3.110 0.826 1.00 78.81 77 ARG A CA 1
ATOM 582 C C . ARG A 1 77 ? 6.456 2.367 1.449 1.00 78.81 77 ARG A C 1
ATOM 584 O O . ARG A 1 77 ? 6.517 1.177 1.767 1.00 78.81 77 ARG A O 1
ATOM 591 N N . CYS A 1 78 ? 5.331 3.068 1.540 1.00 82.75 78 CYS A N 1
ATOM 592 C CA . CYS A 1 78 ? 4.076 2.482 1.971 1.00 82.75 78 CYS A CA 1
ATOM 593 C C . CYS A 1 78 ? 3.457 1.600 0.885 1.00 82.75 78 CYS A C 1
ATOM 595 O O . CYS A 1 78 ? 3.029 2.094 -0.152 1.00 82.75 78 CYS A O 1
ATOM 597 N N . ARG A 1 79 ? 3.241 0.316 1.189 1.00 79.94 79 ARG A N 1
ATOM 598 C CA . ARG A 1 79 ? 2.551 -0.633 0.291 1.00 79.94 79 ARG A CA 1
ATOM 599 C C . ARG A 1 79 ? 1.071 -0.319 0.030 1.00 79.94 79 ARG A C 1
ATOM 601 O O . ARG A 1 79 ? 0.455 -0.969 -0.802 1.00 79.94 79 ARG A O 1
ATOM 608 N N . LYS A 1 80 ? 0.477 0.625 0.769 1.00 81.19 80 LYS A N 1
ATOM 609 C CA . LYS A 1 80 ? -0.943 0.992 0.633 1.00 81.19 80 LYS A CA 1
ATOM 610 C C . LYS A 1 80 ? -1.160 2.217 -0.252 1.00 81.19 80 LYS A C 1
ATOM 612 O O . LYS A 1 80 ? -2.109 2.235 -1.022 1.00 81.19 80 LYS A O 1
ATOM 617 N N . CYS A 1 81 ? -0.343 3.255 -0.087 1.00 79.50 81 CYS A N 1
ATOM 618 C CA . CYS A 1 81 ? -0.547 4.548 -0.750 1.00 79.50 81 CYS A CA 1
ATOM 619 C C . CYS A 1 81 ? 0.702 5.074 -1.469 1.00 79.50 81 CYS A C 1
ATOM 621 O O . CYS A 1 81 ? 0.746 6.249 -1.802 1.00 79.50 81 CYS A O 1
ATOM 623 N N . ASN A 1 82 ? 1.732 4.238 -1.627 1.00 69.69 82 ASN A N 1
ATOM 624 C CA . ASN A 1 82 ? 3.028 4.552 -2.240 1.00 69.69 82 ASN A CA 1
ATOM 625 C C . ASN A 1 82 ? 3.816 5.729 -1.624 1.00 69.69 82 ASN A C 1
ATOM 627 O O . ASN A 1 82 ? 4.832 6.142 -2.167 1.00 69.69 82 ASN A O 1
ATOM 631 N N . PHE A 1 83 ? 3.398 6.251 -0.467 1.00 80.12 83 PHE A N 1
ATOM 632 C CA . PHE A 1 83 ? 4.106 7.335 0.216 1.00 80.12 83 PHE A CA 1
ATOM 633 C C . PHE A 1 83 ? 5.547 6.925 0.547 1.00 80.12 83 PHE A C 1
ATOM 635 O O . PHE A 1 83 ? 5.745 5.896 1.204 1.00 80.12 83 PHE A O 1
ATOM 642 N N . ALA A 1 84 ? 6.513 7.734 0.113 1.00 80.69 84 ALA A N 1
ATOM 643 C CA . ALA A 1 84 ? 7.940 7.515 0.306 1.00 80.69 84 ALA A CA 1
ATOM 644 C C . ALA A 1 84 ? 8.492 8.394 1.432 1.00 80.69 84 ALA A C 1
ATOM 646 O O . ALA A 1 84 ? 8.133 9.565 1.545 1.00 80.69 84 ALA A O 1
ATOM 647 N N . ILE A 1 85 ? 9.371 7.832 2.255 1.00 84.56 85 ILE A N 1
ATOM 648 C CA . ILE A 1 85 ? 10.048 8.548 3.337 1.00 84.56 85 ILE A CA 1
ATOM 649 C C . ILE A 1 85 ? 11.436 7.966 3.553 1.00 84.56 85 ILE A C 1
ATOM 651 O O . ILE A 1 85 ? 11.631 6.753 3.473 1.00 84.56 85 ILE A O 1
ATOM 655 N N . GLN A 1 86 ? 12.405 8.832 3.824 1.00 86.06 86 GLN A N 1
ATOM 656 C CA . GLN A 1 86 ? 13.723 8.399 4.252 1.00 86.06 86 GLN A CA 1
ATOM 657 C C . GLN A 1 86 ? 13.678 8.050 5.740 1.00 86.06 86 GLN A C 1
ATOM 659 O O . GLN A 1 86 ? 13.268 8.869 6.562 1.00 86.06 86 GLN A O 1
ATOM 664 N N . MET A 1 87 ? 14.082 6.833 6.081 1.00 83.38 87 MET A N 1
ATOM 665 C CA . MET A 1 87 ? 14.153 6.385 7.466 1.00 83.38 87 MET A CA 1
ATOM 666 C C . MET A 1 87 ? 15.505 6.760 8.070 1.00 83.38 87 MET A C 1
ATOM 668 O O . MET A 1 87 ? 16.550 6.558 7.454 1.00 83.38 87 MET A O 1
ATOM 672 N N . GLU A 1 88 ? 15.490 7.246 9.308 1.00 82.25 88 GLU A N 1
ATOM 673 C CA . GLU A 1 88 ? 16.709 7.561 10.068 1.00 82.25 88 GLU A CA 1
ATOM 674 C C . GLU A 1 88 ? 17.477 6.302 10.495 1.00 82.25 88 GLU A C 1
ATOM 676 O O . GLU A 1 88 ? 18.683 6.343 10.722 1.00 82.25 88 GLU A O 1
ATOM 681 N N . VAL A 1 89 ? 16.772 5.174 10.604 1.00 83.19 89 VAL A N 1
ATOM 682 C CA . VAL A 1 89 ? 17.304 3.894 11.074 1.00 83.19 89 VAL A CA 1
ATOM 683 C C . VAL A 1 89 ? 17.029 2.788 10.065 1.00 83.19 89 VAL A C 1
ATOM 685 O O . VAL A 1 89 ? 15.957 2.721 9.461 1.00 83.19 89 VAL A O 1
ATOM 688 N N . ASP A 1 90 ? 17.991 1.882 9.912 1.00 79.00 90 ASP A N 1
ATOM 689 C CA . ASP A 1 90 ? 17.867 0.757 8.994 1.00 79.00 90 ASP A CA 1
ATOM 690 C C . ASP A 1 90 ? 16.789 -0.242 9.447 1.00 79.00 90 ASP A C 1
ATOM 692 O O . ASP A 1 90 ? 16.563 -0.471 10.642 1.00 79.00 90 ASP A O 1
ATOM 696 N N . LYS A 1 91 ? 16.223 -0.971 8.477 1.00 78.88 91 LYS A N 1
ATOM 697 C CA . LYS A 1 91 ? 15.267 -2.079 8.689 1.00 78.88 91 LYS A CA 1
ATOM 698 C C . LYS A 1 91 ? 15.739 -3.161 9.668 1.00 78.88 91 LYS A C 1
ATOM 700 O O . LYS A 1 91 ? 14.924 -3.903 10.217 1.00 78.88 91 LYS A O 1
ATOM 705 N N . LYS A 1 92 ? 17.057 -3.314 9.844 1.00 81.75 92 LYS A N 1
ATOM 706 C CA . LYS A 1 92 ? 17.641 -4.277 10.794 1.00 81.75 92 LYS A CA 1
ATOM 707 C C . LYS A 1 92 ? 17.340 -3.882 12.239 1.00 81.75 92 LYS A C 1
ATOM 709 O O . LYS A 1 92 ? 17.110 -4.764 13.063 1.00 81.75 92 LYS A O 1
ATOM 714 N N . THR A 1 93 ? 17.313 -2.580 12.507 1.00 84.56 93 THR A N 1
ATOM 715 C CA . THR A 1 93 ? 17.113 -1.999 13.835 1.00 84.56 93 THR A CA 1
ATOM 716 C C . THR A 1 93 ? 15.635 -1.740 14.095 1.00 84.56 93 THR A C 1
ATOM 718 O O . THR A 1 93 ? 15.122 -2.134 15.139 1.00 84.56 93 THR A O 1
ATOM 721 N N . ASN A 1 94 ? 14.924 -1.149 13.129 1.00 82.44 94 ASN A N 1
ATOM 722 C CA . ASN A 1 94 ? 13.489 -0.914 13.234 1.00 82.44 94 ASN A CA 1
ATOM 723 C C . ASN A 1 94 ? 12.731 -1.640 12.118 1.00 82.44 94 ASN A C 1
ATOM 725 O O . ASN A 1 94 ? 12.828 -1.295 10.943 1.00 82.44 94 ASN A O 1
ATOM 729 N N . LYS A 1 95 ? 11.947 -2.648 12.505 1.00 83.94 95 LYS A N 1
ATOM 730 C CA . LYS A 1 95 ? 11.123 -3.448 11.585 1.00 83.94 95 LYS A CA 1
ATOM 731 C C . LYS A 1 95 ? 9.719 -2.872 11.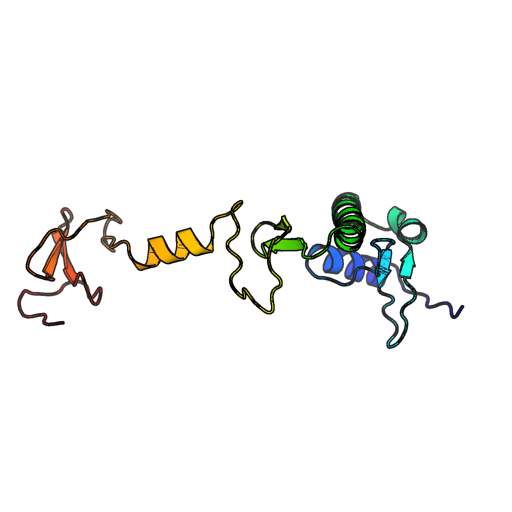381 1.00 83.94 95 LYS A C 1
ATOM 733 O O . LYS A 1 95 ? 8.944 -3.434 10.607 1.00 83.94 95 LYS A O 1
ATOM 738 N N . VAL A 1 96 ? 9.374 -1.796 12.088 1.00 83.75 96 VAL A N 1
ATOM 739 C CA . VAL A 1 96 ? 8.062 -1.154 12.018 1.00 83.75 96 VAL A CA 1
ATOM 740 C C . VAL A 1 96 ? 8.131 0.020 11.051 1.00 83.75 96 VAL A C 1
ATOM 742 O O . VAL A 1 96 ? 8.957 0.916 11.195 1.00 83.75 96 VAL A O 1
ATOM 745 N N . PHE A 1 97 ? 7.232 0.014 10.070 1.00 85.38 97 PHE A N 1
ATOM 746 C CA . PHE A 1 97 ? 7.034 1.126 9.150 1.00 85.38 97 PHE A CA 1
ATOM 747 C C . PHE A 1 97 ? 5.650 1.734 9.374 1.00 85.38 97 PHE A C 1
ATOM 749 O O . PHE A 1 97 ? 4.637 1.180 8.935 1.00 85.38 97 PHE A O 1
ATOM 756 N N . ASP A 1 98 ? 5.619 2.887 10.037 1.00 87.19 98 ASP A N 1
ATOM 757 C CA . ASP A 1 98 ? 4.406 3.674 10.229 1.00 87.19 98 ASP A CA 1
ATOM 758 C C . ASP A 1 98 ? 4.309 4.766 9.169 1.00 87.19 98 ASP A C 1
ATOM 760 O O . ASP A 1 98 ? 4.997 5.780 9.207 1.00 87.19 98 ASP A O 1
ATOM 764 N N . CYS A 1 99 ? 3.437 4.545 8.184 1.00 88.44 99 CYS A N 1
ATOM 765 C CA . CYS A 1 99 ? 3.243 5.490 7.092 1.00 88.44 99 CYS A CA 1
ATOM 766 C C . CYS A 1 99 ? 2.509 6.756 7.575 1.00 88.44 99 CYS A C 1
ATOM 768 O O . CYS A 1 99 ? 1.313 6.658 7.885 1.00 88.44 99 CYS A O 1
ATOM 770 N N . PRO A 1 100 ? 3.129 7.951 7.525 1.00 88.12 100 PRO A N 1
ATOM 771 C CA . PRO A 1 100 ? 2.459 9.190 7.917 1.00 88.12 100 PRO A CA 1
ATOM 772 C C . PRO A 1 100 ? 1.405 9.638 6.892 1.00 88.12 100 PRO A C 1
ATOM 774 O O . PRO A 1 100 ? 0.449 10.312 7.263 1.00 88.12 100 PRO A O 1
ATOM 777 N N . GLY A 1 101 ? 1.525 9.218 5.624 1.00 88.56 101 GLY A N 1
ATOM 778 C CA . GLY A 1 101 ? 0.574 9.562 4.563 1.00 88.56 101 GLY A CA 1
ATOM 779 C C . GLY A 1 101 ? -0.817 8.953 4.771 1.00 88.56 101 GLY A C 1
ATOM 780 O O . GLY A 1 101 ? -1.814 9.667 4.812 1.00 88.56 101 GLY A O 1
ATOM 781 N N . CYS A 1 102 ? -0.917 7.627 4.929 1.00 89.62 102 CYS A N 1
ATOM 782 C CA . CYS A 1 102 ? -2.222 6.966 5.080 1.00 89.62 102 CYS A CA 1
ATOM 783 C C . CYS A 1 102 ? -2.596 6.592 6.522 1.00 89.62 102 CYS A C 1
ATOM 785 O O . CYS A 1 102 ? -3.777 6.303 6.772 1.00 89.62 102 CYS A O 1
ATOM 787 N N . LYS A 1 103 ? -1.617 6.563 7.442 1.00 90.50 103 LYS A N 1
ATOM 788 C CA . LYS A 1 103 ? -1.762 6.155 8.851 1.00 90.50 103 LYS A CA 1
ATOM 789 C C . LYS A 1 103 ? -2.478 4.815 9.028 1.00 90.50 103 LYS A C 1
ATOM 791 O O . LYS A 1 103 ? -3.295 4.631 9.923 1.00 90.50 103 LYS A O 1
ATOM 796 N N . ALA A 1 104 ? -2.242 3.871 8.114 1.00 87.56 104 ALA A N 1
ATOM 797 C CA . ALA A 1 104 ? -3.012 2.630 8.060 1.00 87.56 104 ALA A CA 1
ATOM 798 C C . ALA A 1 104 ? -2.836 1.749 9.304 1.00 87.56 104 ALA A C 1
ATOM 800 O O . ALA A 1 104 ? -3.791 1.091 9.706 1.00 87.56 104 ALA A O 1
ATOM 801 N N . HIS A 1 105 ? -1.643 1.727 9.894 1.00 86.75 105 HIS A N 1
ATOM 802 C CA . HIS A 1 105 ? -1.370 0.962 11.107 1.00 86.75 105 HIS A CA 1
ATOM 803 C C . HIS A 1 105 ? -2.060 1.587 12.329 1.00 86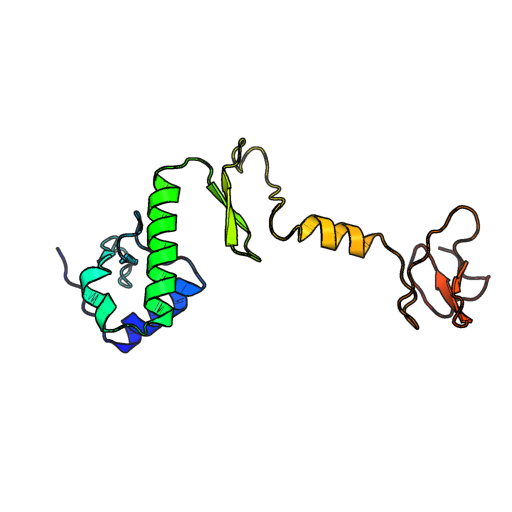.75 105 HIS A C 1
ATOM 805 O O . HIS A 1 105 ? -2.844 0.903 12.982 1.00 86.75 105 HIS A O 1
ATOM 811 N N . GLU A 1 106 ? -1.903 2.899 12.542 1.00 88.38 106 GLU A N 1
ATOM 812 C CA . GLU A 1 106 ? -2.623 3.661 13.578 1.00 88.38 106 GLU A CA 1
ATOM 813 C C . GLU A 1 106 ? -4.148 3.481 13.467 1.00 88.38 106 GLU A C 1
ATOM 815 O O . GLU A 1 106 ? -4.817 3.169 14.449 1.00 88.38 106 GLU A O 1
ATOM 820 N N . LYS A 1 107 ? -4.709 3.588 12.253 1.00 88.50 107 LYS A N 1
ATOM 821 C CA . LYS A 1 107 ? -6.147 3.373 12.011 1.00 88.50 107 LYS A CA 1
ATOM 822 C C . LYS A 1 107 ? -6.597 1.965 12.401 1.00 88.50 107 LYS A C 1
ATOM 824 O O . LYS A 1 107 ? -7.606 1.833 13.084 1.00 88.50 107 LYS A O 1
ATOM 829 N N . LYS A 1 108 ? -5.839 0.929 12.021 1.00 88.44 108 LYS A N 1
ATOM 830 C CA . LYS A 1 108 ? -6.141 -0.465 12.392 1.00 88.44 108 LYS A CA 1
ATOM 831 C C . LYS A 1 108 ? -6.076 -0.686 13.904 1.00 88.44 108 LYS A C 1
ATOM 833 O O . LYS A 1 108 ? -6.945 -1.360 14.450 1.00 88.44 108 LYS A O 1
ATOM 838 N N . LEU A 1 109 ? -5.075 -0.117 14.577 1.00 87.62 109 LEU A N 1
ATOM 839 C CA . LEU A 1 109 ? -4.959 -0.173 16.038 1.00 87.62 109 LEU A CA 1
ATO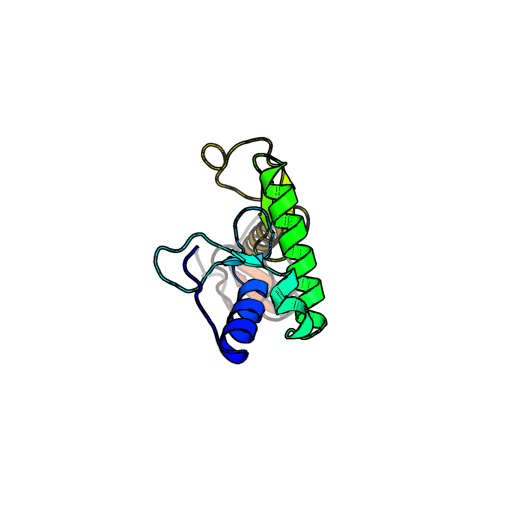M 840 C C . LEU A 1 109 ? -6.157 0.510 16.710 1.00 87.62 109 LEU A C 1
ATOM 842 O O . LEU A 1 109 ? -6.793 -0.081 17.583 1.00 87.62 109 LEU A O 1
ATOM 846 N N . ASN A 1 110 ? -6.528 1.704 16.245 1.00 88.50 110 ASN A N 1
ATOM 847 C CA . ASN A 1 110 ? -7.684 2.434 16.761 1.00 88.50 110 ASN A CA 1
ATOM 848 C C . ASN A 1 110 ? -8.991 1.653 16.552 1.00 88.50 110 ASN A C 1
ATOM 850 O O . ASN A 1 110 ? -9.779 1.507 17.485 1.00 88.50 110 ASN A O 1
ATOM 854 N N . GLU A 1 111 ? -9.210 1.084 15.365 1.00 88.25 111 GLU A N 1
ATOM 855 C CA . GLU A 1 111 ? -10.376 0.238 15.066 1.00 88.25 111 GLU A CA 1
ATOM 856 C C . GLU A 1 111 ? -10.441 -1.026 15.936 1.00 88.25 111 GLU A C 1
ATOM 858 O O . GLU A 1 111 ? -11.531 -1.477 16.293 1.00 88.25 111 GLU A O 1
ATOM 863 N N . ALA A 1 112 ? -9.290 -1.592 16.308 1.00 86.75 112 ALA A N 1
ATOM 864 C CA . ALA A 1 112 ? -9.229 -2.759 17.177 1.00 86.75 112 ALA A CA 1
ATOM 865 C C . ALA A 1 112 ? -9.609 -2.435 18.631 1.00 86.75 112 ALA A C 1
ATOM 867 O O . ALA A 1 112 ? -10.169 -3.298 19.308 1.00 86.75 112 ALA A O 1
ATOM 868 N N . VAL A 1 113 ? -9.345 -1.222 19.120 1.00 85.81 113 VAL A N 1
ATOM 869 C CA . VAL A 1 113 ? -9.628 -0.838 20.516 1.00 85.81 113 VAL A CA 1
ATOM 870 C C . VAL A 1 113 ? -11.030 -0.246 20.674 1.00 85.81 113 VAL A C 1
ATOM 872 O O . VAL A 1 113 ? -11.726 -0.572 21.641 1.00 85.81 113 VAL A O 1
ATOM 875 N N . VAL A 1 114 ? -11.468 0.578 19.719 1.00 89.25 114 VAL A N 1
ATOM 876 C CA . VAL A 1 114 ? -12.767 1.262 19.758 1.00 89.25 114 VAL A CA 1
ATOM 877 C C . VAL A 1 114 ? -13.913 0.250 19.735 1.00 89.25 114 VAL A C 1
ATOM 879 O O . VAL A 1 114 ? -14.041 -0.568 18.823 1.00 89.25 114 VAL A O 1
ATOM 882 N N . ARG A 1 115 ? -14.799 0.333 20.731 1.00 89.94 115 ARG A N 1
ATOM 883 C CA . ARG A 1 115 ? -16.015 -0.482 20.789 1.00 89.94 115 ARG A CA 1
ATOM 884 C C . ARG A 1 115 ? -17.168 0.260 20.128 1.00 89.94 115 ARG A C 1
ATOM 886 O O . ARG A 1 115 ? -17.440 1.420 20.433 1.00 89.94 115 ARG A O 1
ATOM 893 N N . LYS A 1 116 ? -17.818 -0.428 19.190 1.00 92.75 116 LYS A N 1
ATOM 894 C CA . LYS A 1 116 ? -18.972 0.059 18.434 1.00 92.75 116 LYS A CA 1
ATOM 895 C C . LYS A 1 116 ? -20.130 -0.898 18.627 1.00 92.75 116 LYS A C 1
ATOM 897 O O . LYS A 1 116 ? -19.911 -2.106 18.660 1.00 92.75 116 LYS A O 1
ATOM 902 N N . CYS A 1 117 ? -21.340 -0.359 18.691 1.00 93.06 117 CYS A N 1
ATOM 903 C CA . CYS A 1 117 ? -22.551 -1.166 18.682 1.00 93.06 117 CYS A CA 1
ATOM 904 C C . CYS A 1 117 ? -22.696 -1.856 17.315 1.00 93.06 117 CYS A C 1
ATOM 906 O O . CYS A 1 117 ? -22.782 -1.145 16.312 1.00 93.06 117 CYS A O 1
ATOM 908 N N . PRO A 1 118 ? -22.788 -3.194 17.231 1.00 93.00 118 PRO A N 1
ATOM 909 C CA . PRO A 1 118 ? -22.980 -3.869 15.949 1.00 93.00 118 PRO A CA 1
ATOM 910 C C . PRO A 1 118 ? -24.350 -3.606 15.304 1.00 93.00 118 PRO A C 1
ATOM 912 O O . PRO A 1 118 ? -24.495 -3.836 14.109 1.00 93.00 118 PRO A O 1
ATOM 915 N N . ARG A 1 119 ? -25.343 -3.093 16.050 1.00 93.81 119 ARG A N 1
ATOM 916 C CA . ARG A 1 119 ? -26.668 -2.742 15.506 1.00 93.81 119 ARG A CA 1
ATOM 917 C C . ARG A 1 119 ? -26.714 -1.357 14.864 1.00 93.81 119 ARG A C 1
ATOM 919 O O . ARG A 1 119 ? -27.295 -1.214 13.799 1.00 93.81 119 ARG A O 1
ATOM 926 N N . CYS A 1 120 ? -26.149 -0.331 15.505 1.00 95.12 120 CYS A N 1
ATOM 927 C CA . CYS A 1 120 ? -26.274 1.058 15.033 1.00 95.12 120 CYS A CA 1
ATOM 928 C C . CYS A 1 120 ? -24.940 1.779 14.780 1.00 95.12 120 CYS A C 1
ATOM 930 O O . CYS A 1 120 ? -24.939 2.937 14.376 1.00 95.12 120 CYS A O 1
ATOM 932 N N . GLY A 1 121 ? -23.799 1.137 15.043 1.00 93.00 121 GLY A N 1
ATOM 933 C CA . GLY A 1 121 ? -22.464 1.678 14.772 1.00 93.00 121 GLY A CA 1
ATOM 934 C C . GLY A 1 121 ? -21.963 2.749 15.748 1.00 93.00 121 GLY A C 1
ATOM 935 O O . GLY A 1 121 ? -20.803 3.152 15.641 1.00 93.00 121 GLY A O 1
ATOM 936 N N . VAL A 1 122 ? -22.783 3.195 16.711 1.00 92.88 122 VAL A N 1
ATOM 937 C CA . VAL A 1 122 ? -22.371 4.211 17.694 1.00 92.88 122 VAL A CA 1
ATOM 938 C C . VAL A 1 122 ? -21.197 3.709 18.532 1.00 92.88 122 VAL A C 1
ATOM 940 O O . VAL A 1 122 ? -21.182 2.556 18.976 1.00 92.88 122 VAL A O 1
ATOM 943 N N . GLN A 1 123 ? -20.210 4.577 18.738 1.00 92.56 123 GLN A N 1
ATOM 944 C CA . GLN A 1 123 ? -19.062 4.305 19.597 1.00 92.56 123 GLN A CA 1
ATOM 945 C C . GLN A 1 123 ? -19.423 4.619 21.048 1.00 92.56 123 GLN A C 1
ATOM 947 O O . GLN A 1 123 ? -20.163 5.569 21.308 1.00 92.56 123 GLN A O 1
ATOM 952 N N . PHE A 1 124 ? -18.894 3.854 21.995 1.00 85.94 124 PHE A N 1
ATOM 953 C CA . PHE A 1 124 ? -19.075 4.135 23.418 1.00 85.94 124 PHE A CA 1
ATOM 954 C C . PHE A 1 124 ? -17.798 3.838 24.202 1.00 85.94 124 PHE A C 1
ATOM 956 O O . PHE A 1 124 ? -17.062 2.898 23.897 1.00 85.94 124 PHE A O 1
ATOM 963 N N . VAL A 1 125 ? -17.551 4.663 25.219 1.00 79.62 125 VAL A N 1
ATOM 964 C CA . VAL A 1 125 ? -16.417 4.551 26.139 1.00 79.62 125 VAL A CA 1
ATOM 965 C C . VAL A 1 125 ? -16.928 3.968 27.447 1.00 79.62 125 VAL A C 1
ATOM 967 O O . VAL A 1 125 ? -17.953 4.402 27.969 1.00 79.62 125 VAL A O 1
ATOM 970 N N . LYS A 1 126 ? -16.226 2.966 27.974 1.00 77.62 126 LYS A N 1
ATOM 971 C CA . LYS A 1 126 ? -16.518 2.417 29.295 1.00 77.62 126 LYS A CA 1
ATOM 972 C C . LYS A 1 126 ? -15.721 3.202 30.332 1.00 77.62 126 LYS A C 1
ATOM 974 O O . LYS A 1 126 ? -14.498 3.120 30.331 1.00 77.62 126 LYS A O 1
ATOM 979 N N . GLU A 1 127 ? -16.395 3.939 31.208 1.00 69.31 127 GLU A N 1
ATOM 980 C CA . GLU A 1 127 ? -15.708 4.731 32.235 1.00 69.31 127 GLU A CA 1
ATOM 981 C C . GLU A 1 127 ? -15.285 3.865 33.429 1.00 69.31 127 GLU A C 1
ATOM 983 O O . GLU A 1 127 ? -14.096 3.801 33.731 1.00 69.31 127 GLU A O 1
ATOM 988 N N . LYS A 1 128 ? -16.215 3.150 34.082 1.00 71.69 128 LYS A N 1
ATOM 989 C CA . LYS A 1 128 ? -15.969 2.182 35.178 1.00 71.69 128 LYS A CA 1
ATOM 990 C C . LYS A 1 128 ? -17.130 1.170 35.255 1.00 71.69 128 LYS A C 1
ATOM 992 O O . LYS A 1 128 ? -18.196 1.425 34.707 1.00 71.69 128 LYS A O 1
ATOM 997 N N . GLY A 1 129 ? -16.951 0.031 35.935 1.00 78.25 129 GLY A N 1
ATOM 998 C CA . GLY A 1 129 ? -18.052 -0.895 36.274 1.00 78.25 129 GLY A CA 1
ATOM 999 C C . GLY A 1 129 ? -18.207 -2.140 35.383 1.00 78.25 129 GLY A C 1
ATOM 1000 O O . GLY A 1 129 ? -17.221 -2.668 34.866 1.00 78.25 129 GLY A O 1
ATOM 1001 N N . CYS A 1 130 ? -19.445 -2.634 35.252 1.00 81.50 130 CYS A N 1
ATOM 1002 C CA . CYS A 1 130 ? -19.819 -3.897 34.592 1.00 81.50 130 CYS A CA 1
ATOM 1003 C C . CYS A 1 130 ? -19.429 -3.947 33.100 1.00 81.50 130 CYS A C 1
ATOM 1005 O O . CYS A 1 130 ? -19.488 -2.936 32.406 1.00 81.50 130 CYS A O 1
ATOM 1007 N N . ASN A 1 131 ? -19.025 -5.121 32.593 1.00 88.00 131 ASN A N 1
ATOM 1008 C CA . ASN A 1 131 ? -18.715 -5.335 31.169 1.00 88.00 131 ASN A CA 1
ATOM 1009 C C . ASN A 1 131 ? -19.962 -5.477 30.283 1.00 88.00 131 ASN A C 1
ATOM 1011 O O . ASN A 1 131 ? -19.827 -5.438 29.060 1.00 88.00 131 ASN A O 1
ATOM 1015 N N . HIS A 1 132 ? -21.146 -5.625 30.879 1.00 89.69 132 HIS A N 1
ATOM 1016 C CA . HIS A 1 132 ? -22.423 -5.578 30.175 1.00 89.69 132 HIS A CA 1
ATOM 1017 C C . HIS A 1 132 ? -22.730 -4.138 29.764 1.00 89.69 132 HIS A C 1
ATOM 1019 O O . HIS A 1 132 ? -22.876 -3.254 30.608 1.00 89.69 132 HIS A O 1
ATOM 1025 N N . VAL A 1 133 ? -22.775 -3.893 28.457 1.00 89.75 133 VAL A N 1
ATOM 1026 C CA . VAL A 1 133 ? -23.064 -2.576 27.891 1.00 89.75 133 VAL A CA 1
ATOM 1027 C C . VAL A 1 133 ? -24.379 -2.646 27.140 1.00 89.75 133 VAL A C 1
ATOM 1029 O O . VAL A 1 133 ? -24.531 -3.452 26.224 1.00 89.75 133 VAL A O 1
ATOM 1032 N N . THR A 1 134 ? -25.304 -1.754 27.488 1.00 91.12 134 THR A N 1
ATOM 1033 C CA . THR A 1 134 ? -26.558 -1.565 26.756 1.00 91.12 134 THR A CA 1
ATOM 1034 C C . THR A 1 134 ? -26.460 -0.310 25.898 1.00 91.12 134 THR A C 1
ATOM 1036 O O . THR A 1 134 ? -26.237 0.794 26.394 1.00 91.12 134 THR A O 1
ATOM 1039 N N . CYS A 1 135 ? -26.600 -0.475 24.587 1.00 91.81 135 CYS A N 1
ATOM 1040 C CA . CYS A 1 135 ? -26.621 0.627 23.640 1.00 91.81 135 CYS A CA 1
ATOM 1041 C C . CYS A 1 135 ? -27.972 1.360 23.674 1.00 91.81 135 CYS A C 1
ATOM 1043 O O . CYS A 1 135 ? -29.011 0.761 23.938 1.00 91.81 135 CYS A O 1
ATOM 1045 N N . ARG A 1 136 ? -27.987 2.640 23.278 1.00 91.56 136 ARG A N 1
ATOM 1046 C CA . ARG A 1 136 ? -29.215 3.446 23.125 1.00 91.56 136 ARG A CA 1
ATOM 1047 C C . ARG A 1 136 ? -30.223 2.859 22.126 1.00 91.56 136 ARG A C 1
ATOM 1049 O O . ARG A 1 136 ? -31.395 3.193 22.193 1.00 91.56 136 ARG A O 1
ATOM 1056 N N . CYS A 1 137 ? -29.784 1.988 21.214 1.00 94.06 137 CYS A N 1
ATOM 1057 C CA . CYS A 1 137 ? -30.669 1.258 20.297 1.00 94.06 137 CYS A CA 1
ATOM 1058 C C . CYS A 1 137 ? -31.270 -0.032 20.898 1.00 94.06 137 CYS A C 1
ATOM 1060 O O . CYS A 1 137 ? -31.909 -0.796 20.178 1.00 94.06 137 CYS A O 1
ATOM 1062 N N . GLY A 1 138 ? -31.019 -0.313 22.181 1.00 91.75 138 GLY A N 1
ATOM 1063 C CA . GLY A 1 138 ? -31.523 -1.487 22.899 1.00 91.75 138 GLY A CA 1
ATOM 1064 C C . GLY A 1 138 ? -30.653 -2.744 22.796 1.00 91.75 138 GLY A C 1
ATOM 1065 O O . GLY A 1 138 ? -30.909 -3.715 23.495 1.00 91.75 138 GLY A O 1
ATOM 1066 N N . MET A 1 139 ? -29.609 -2.754 21.962 1.00 92.25 139 MET A N 1
ATOM 1067 C CA . MET A 1 139 ? -28.684 -3.890 21.875 1.00 92.25 139 MET A CA 1
ATOM 1068 C C . MET A 1 139 ? -27.785 -3.986 23.113 1.00 92.25 139 MET A C 1
ATOM 1070 O O . MET A 1 139 ? -27.164 -2.994 23.497 1.00 92.25 139 MET A O 1
ATOM 1074 N N . THR A 1 140 ? -27.624 -5.194 23.651 1.00 92.94 140 THR A N 1
ATOM 1075 C CA . THR A 1 140 ? -26.633 -5.503 24.687 1.00 92.94 140 THR A CA 1
ATOM 1076 C C . THR A 1 140 ? -25.383 -6.145 24.083 1.00 92.94 140 THR A C 1
ATOM 1078 O O . THR A 1 140 ? -25.464 -6.910 23.119 1.00 92.94 140 THR A O 1
ATOM 1081 N N . GLN A 1 141 ? -24.207 -5.831 24.629 1.00 92.62 141 GLN A N 1
ATOM 1082 C CA . GLN A 1 141 ? -22.966 -6.532 24.298 1.00 92.62 141 GLN A CA 1
ATOM 1083 C C . GLN A 1 141 ? -21.970 -6.546 25.457 1.00 92.62 141 GLN A C 1
ATOM 1085 O O . GLN A 1 141 ? -21.976 -5.655 26.308 1.00 92.62 141 GLN A O 1
ATOM 1090 N N . CYS A 1 142 ? -21.033 -7.492 25.425 1.00 91.19 142 CYS A N 1
ATOM 1091 C CA . CYS A 1 142 ? -19.869 -7.464 26.299 1.00 91.19 142 CYS A CA 1
ATOM 1092 C C . CYS A 1 142 ? -18.812 -6.487 25.779 1.00 91.19 142 CYS A C 1
ATOM 1094 O O . CYS A 1 142 ? -18.381 -6.558 24.621 1.00 91.19 142 CYS A O 1
ATOM 1096 N N . TYR A 1 143 ? -18.329 -5.605 26.652 1.00 89.62 143 TYR A N 1
ATOM 1097 C CA . TYR A 1 143 ? -17.234 -4.692 26.333 1.00 89.62 143 TYR A CA 1
ATOM 1098 C C . TYR A 1 143 ? -15.921 -5.437 26.040 1.00 89.62 143 TYR A C 1
ATOM 1100 O O . TYR A 1 143 ? -15.194 -5.040 25.130 1.00 89.62 143 TYR A O 1
ATOM 1108 N N . LEU A 1 144 ? -15.631 -6.532 26.758 1.00 89.25 144 LEU A N 1
ATOM 1109 C CA . LEU A 1 144 ? -14.386 -7.298 26.613 1.00 89.25 144 LEU A CA 1
ATOM 1110 C C . LEU A 1 144 ? -14.413 -8.196 25.372 1.00 89.25 144 LEU A C 1
ATOM 1112 O O . LEU A 1 144 ? -13.695 -7.940 24.399 1.00 89.25 144 LEU A O 1
ATOM 1116 N N . CYS A 1 145 ? -15.281 -9.206 25.391 1.00 91.12 145 CYS A N 1
ATOM 1117 C CA . CYS A 1 145 ? -15.304 -10.293 24.414 1.00 91.12 145 CYS A CA 1
ATOM 1118 C C . CYS A 1 145 ? -16.234 -10.037 23.209 1.00 91.12 145 CYS A C 1
ATOM 1120 O O . CYS A 1 145 ? -16.258 -10.836 22.283 1.00 91.12 145 CYS A O 1
ATOM 1122 N N . ARG A 1 146 ? -16.934 -8.888 23.156 1.00 91.00 146 ARG A N 1
ATOM 1123 C CA . ARG A 1 146 ? -17.802 -8.447 22.034 1.00 91.00 146 ARG A CA 1
ATOM 1124 C C . ARG A 1 146 ? -19.044 -9.302 21.769 1.00 91.00 146 ARG A C 1
ATOM 1126 O O . ARG A 1 146 ? -19.753 -9.005 20.813 1.00 91.00 146 ARG A O 1
ATOM 1133 N N . GLN A 1 147 ? -19.331 -10.308 22.597 1.00 92.12 147 GLN A N 1
ATOM 1134 C CA . GLN A 1 147 ? -20.546 -11.112 22.465 1.00 92.12 147 GLN A CA 1
ATOM 1135 C C . GLN A 1 147 ? -21.785 -10.215 22.569 1.00 92.12 147 GLN A C 1
ATOM 1137 O O . GLN A 1 147 ? -21.850 -9.349 23.441 1.00 92.12 147 GLN A O 1
ATOM 1142 N N . THR A 1 148 ? -22.730 -10.390 21.650 1.00 93.12 148 THR A N 1
ATOM 1143 C CA . THR A 1 148 ? -23.961 -9.598 21.537 1.00 93.12 148 THR A CA 1
ATOM 1144 C C . THR A 1 148 ? -25.139 -10.315 22.179 1.00 93.12 148 THR A C 1
ATOM 1146 O O . THR A 1 148 ? -25.084 -11.526 22.368 1.00 93.12 148 THR A O 1
ATOM 1149 N N . GLU A 1 149 ? -26.207 -9.573 22.474 1.00 90.75 149 GLU A N 1
ATOM 1150 C CA . GLU A 1 149 ? -27.458 -10.108 23.042 1.00 90.75 149 GLU A CA 1
ATOM 1151 C C . GLU A 1 149 ? -27.241 -10.847 24.371 1.00 90.75 149 GLU A C 1
ATOM 1153 O O . GLU A 1 149 ? -27.972 -11.761 24.739 1.00 90.75 149 GLU A O 1
ATOM 1158 N N . ILE A 1 150 ? -26.215 -10.422 25.113 1.00 89.25 150 ILE A N 1
ATOM 1159 C CA . ILE A 1 150 ? -25.878 -10.986 26.414 1.00 89.25 150 ILE A CA 1
ATOM 1160 C C . ILE A 1 150 ? -26.863 -10.523 27.489 1.00 89.25 150 ILE A C 1
ATOM 1162 O O . ILE A 1 150 ? -27.346 -9.380 27.476 1.00 89.25 150 ILE A O 1
ATOM 1166 N N . GLN A 1 151 ? -27.103 -11.401 28.457 1.00 85.44 151 GLN A N 1
ATOM 1167 C CA . GLN A 1 151 ? -27.786 -11.071 29.700 1.00 85.44 151 GLN A CA 1
ATOM 1168 C C . GLN A 1 151 ? -26.765 -10.764 30.809 1.00 85.44 151 GLN A C 1
ATOM 1170 O O . GLN A 1 151 ? -25.553 -10.750 30.582 1.00 85.44 151 GLN A O 1
ATOM 1175 N N . HIS A 1 152 ? -27.251 -10.419 32.002 1.00 79.94 152 HIS A N 1
ATOM 1176 C CA . HIS A 1 152 ? -26.407 -10.010 33.134 1.00 79.94 152 HIS A CA 1
ATOM 1177 C C . HIS A 1 152 ? -25.580 -11.165 33.736 1.00 79.94 152 HIS A C 1
ATOM 1179 O O . HIS A 1 152 ? -24.701 -10.916 34.555 1.00 79.94 152 HIS A O 1
ATOM 1185 N N . ASP A 1 153 ? -25.849 -12.405 33.333 1.00 84.06 153 ASP A N 1
ATOM 1186 C CA . ASP A 1 153 ? -25.135 -13.631 33.708 1.00 84.06 153 ASP A CA 1
ATOM 1187 C C . ASP A 1 153 ? -23.899 -13.914 32.832 1.00 84.06 153 ASP A C 1
ATOM 1189 O O . ASP A 1 153 ? -23.199 -14.906 33.027 1.00 84.06 153 ASP A O 1
ATOM 1193 N N . HIS A 1 154 ? -23.604 -13.042 31.867 1.00 83.19 154 HIS A N 1
ATOM 1194 C CA . HIS A 1 154 ? -22.436 -13.170 31.013 1.00 83.19 154 HIS A CA 1
ATOM 1195 C C . HIS A 1 154 ? -21.157 -12.713 31.732 1.00 83.19 154 HIS A C 1
ATOM 1197 O O . HIS A 1 154 ? -20.901 -11.513 31.883 1.00 83.19 154 HIS A O 1
ATOM 1203 N N . PHE A 1 155 ? -20.323 -13.682 32.110 1.00 82.12 155 PHE A N 1
ATOM 1204 C CA . PHE A 1 155 ? -19.008 -13.452 32.704 1.00 82.12 155 PHE A CA 1
ATOM 1205 C C . PHE A 1 155 ? -17.889 -13.771 31.703 1.00 82.12 155 PHE A C 1
ATOM 1207 O O . PHE A 1 155 ? -17.699 -14.917 31.297 1.00 82.12 155 PHE A O 1
ATOM 1214 N N . CYS A 1 156 ? -17.168 -12.712 31.331 1.00 80.44 156 CYS A N 1
ATOM 1215 C CA . CYS A 1 156 ? -15.823 -12.703 30.759 1.00 80.44 156 CYS A CA 1
ATOM 1216 C C . CYS A 1 156 ? -14.914 -12.102 31.859 1.00 80.44 156 CYS A C 1
ATOM 1218 O O . CYS A 1 156 ? -13.779 -12.584 32.005 1.00 80.44 156 CYS A O 1
#

Foldseek 3Di:
DDDDDDDLVVQAVQLVVVLQDDQAQQQLQAGADPDPPDNDHPGCVVCVVSYDPVSNVSSNVVSVVNNVPVVAPQWDADSPPRDIDRDPDHCVVPVDDQDPPPRVVVVVVCVVQWDADPVPRDTDDDDDDDQWDADPVRKTAGNPPGR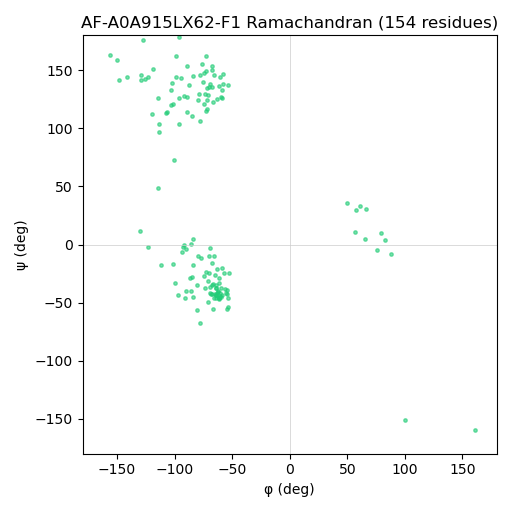TPDDPPDDD

Solvent-accessible surface area (backbone atoms only — not comparable to full-atom values): 9921 Å² total; per-residue (Å²): 134,90,83,83,90,75,56,70,65,58,52,49,50,49,55,57,46,43,68,80,48,92,50,62,20,88,66,27,58,25,35,46,42,87,54,87,94,47,86,57,59,45,47,39,93,81,46,54,90,81,47,57,68,79,52,48,60,50,44,52,53,52,20,53,48,38,38,46,51,74,74,38,79,57,61,44,67,32,94,85,76,65,48,71,47,72,46,96,62,54,65,90,80,46,81,76,85,81,44,84,82,77,35,60,64,62,51,51,54,49,61,71,68,58,48,55,42,92,87,77,60,54,70,64,83,86,88,79,83,76,52,72,41,73,44,97,88,71,52,29,27,33,69,83,82,62,49,63,76,53,62,95,83,70,85,131

InterPro domains:
  IPR051628 Linear Ubiquitination-Associated E3 Ligases [PTHR22770] (3-147)

Organism: Meloidogyne javanica (NCBI:txid6303)